Protein AF-A7KTC8-F1 (afdb_monomer)

Nearest PDB structures (foldseek):
  8bpb-assembly1_A  TM=6.699E-01  e=1.370E-20  Homo sapiens
  8hpo-assembly1_A  TM=6.483E-01  e=4.609E-14  Saccharomyces cerevisiae S288C
  8jho-assembly1_K  TM=6.640E-01  e=2.263E-13  Saccharomyces cerevisiae
  8hpo-assembly1_B  TM=6.583E-01  e=5.478E-13  Saccharomyces cerevisiae S288C
  8tof-assembly1_A  TM=6.823E-01  e=2.690E-12  Saccharomyces cerevisiae

Solvent-accessible surface area (backbone atoms only — not comparable to full-atom values): 9560 Å² total; per-residue (Å²): 137,70,86,87,37,58,68,54,77,83,38,31,30,35,59,57,91,84,61,80,76,81,90,65,91,86,64,51,76,66,50,71,74,72,56,81,88,47,63,43,81,44,79,82,63,88,78,91,60,99,78,68,98,64,91,72,53,74,67,55,55,51,52,53,51,53,50,53,54,48,51,56,48,52,54,51,51,52,32,39,53,56,37,46,55,36,45,51,54,49,50,60,51,48,74,73,45,53,74,70,52,37,69,68,40,66,43,60,77,34,62,75,56,93,44,58,55,52,48,50,52,38,41,34,72,75,43,50,88,52,22,64,60,53,53,50,37,36,23,62,41,31,77,67,34,41,65,58,52,44,53,50,51,52,58,47,62,76,71,107

Sequence (160 aa):
DYASCKRLGSSYRALPKSFQQPKCTGRTPLCKEVLNDTWVSLPSWSEDSTFVSSKKTQYEEHIYRCEDERFELDVVLETNLATIRVLEAIQKKLSRLSAEDQAKFRLDNTLGGTSEVIHRKALQRIYADKAADIIDGLKKNPAVAVPIVLKRLKMKEEEW

Secondary structure (DSSP, 8-state):
--TTS-EETTTEEEPPTTPPPPP-TT--HHHHHHS-SSEEE--SS----S--SS---HHHHHHHHHHHHHHHHHHHHHHHHHHHHHHHHHHHHHTTS-HHHHHH----TTTTSS-TTHHHHHHHHHHGGGHHHHHHHHHH-HHHHHHHHHHHHHHHHHH-

Organism: NCBI:txid336083

Structure (mmCIF, N/CA/C/O backbone):
data_AF-A7KTC8-F1
#
_entry.id   AF-A7KTC8-F1
#
loop_
_atom_site.group_PDB
_atom_site.id
_atom_site.type_symbol
_atom_site.label_atom_id
_atom_site.label_alt_id
_atom_site.label_comp_id
_atom_site.label_asym_id
_atom_site.label_entity_id
_atom_site.label_seq_id
_atom_site.pdbx_PDB_ins_code
_atom_site.Cartn_x
_atom_site.Cartn_y
_atom_site.Cartn_z
_atom_site.occupancy
_atom_site.B_iso_or_equiv
_atom_site.auth_seq_id
_atom_site.auth_comp_id
_atom_site.auth_asym_id
_atom_site.auth_atom_id
_atom_site.pdbx_PDB_model_num
ATOM 1 N N . ASP A 1 1 ? 15.337 -17.879 -43.115 1.00 64.88 1 ASP A N 1
ATOM 2 C CA . ASP A 1 1 ? 15.662 -18.131 -41.702 1.00 64.88 1 ASP A CA 1
ATOM 3 C C . ASP A 1 1 ? 17.182 -18.093 -41.527 1.00 64.88 1 ASP A C 1
ATOM 5 O O . ASP A 1 1 ? 17.880 -18.777 -42.267 1.00 64.88 1 ASP A O 1
ATOM 9 N N . TYR A 1 2 ? 17.690 -17.244 -40.627 1.00 73.25 2 TYR A N 1
ATOM 10 C CA . TYR A 1 2 ? 19.125 -17.068 -40.343 1.00 73.25 2 TYR A CA 1
ATOM 11 C C . TYR A 1 2 ? 19.575 -17.816 -39.073 1.00 73.25 2 TYR A C 1
ATOM 13 O O . TYR A 1 2 ? 20.722 -17.672 -38.642 1.00 73.25 2 TYR A O 1
ATOM 21 N N . ALA A 1 3 ? 18.695 -18.613 -38.455 1.00 72.25 3 ALA A N 1
ATOM 22 C CA . ALA A 1 3 ? 18.972 -19.312 -37.201 1.00 72.25 3 ALA A CA 1
ATOM 23 C C . ALA A 1 3 ? 20.173 -20.274 -37.290 1.00 72.25 3 ALA A C 1
ATOM 25 O O . ALA A 1 3 ? 20.942 -20.370 -36.326 1.00 72.25 3 ALA A O 1
ATOM 26 N N . SER A 1 4 ? 20.367 -20.917 -38.448 1.00 78.75 4 SER A N 1
ATOM 27 C CA . SER A 1 4 ? 21.446 -21.876 -38.747 1.00 78.75 4 SER A CA 1
ATOM 28 C C . SER A 1 4 ? 22.737 -21.241 -39.286 1.00 78.75 4 SER A C 1
ATOM 30 O O . SER A 1 4 ? 23.709 -21.942 -39.566 1.00 78.75 4 SER A O 1
ATOM 32 N N . CYS A 1 5 ? 22.774 -19.916 -39.443 1.00 84.62 5 CYS A N 1
ATOM 33 C CA . CYS A 1 5 ? 23.925 -19.206 -39.995 1.00 84.62 5 CYS A CA 1
ATOM 34 C C . CYS A 1 5 ? 25.066 -19.053 -38.979 1.00 84.62 5 CYS A C 1
ATOM 36 O O . CYS A 1 5 ? 24.835 -18.954 -37.769 1.00 84.62 5 CYS A O 1
ATOM 38 N N . LYS A 1 6 ? 26.310 -18.951 -39.476 1.00 88.75 6 LYS A N 1
ATOM 39 C CA . LYS A 1 6 ? 27.488 -18.668 -38.637 1.00 88.75 6 LYS A CA 1
ATOM 40 C C . LYS A 1 6 ? 27.270 -17.357 -37.879 1.00 88.75 6 LYS A C 1
ATOM 42 O O . LYS A 1 6 ? 26.851 -16.366 -38.472 1.00 88.75 6 LYS A O 1
ATOM 47 N N . ARG A 1 7 ? 27.552 -17.352 -36.576 1.00 88.75 7 ARG A N 1
ATOM 48 C CA . ARG A 1 7 ? 27.313 -16.205 -35.689 1.00 88.75 7 ARG A CA 1
ATOM 49 C C . ARG A 1 7 ? 28.621 -15.497 -35.351 1.00 88.75 7 ARG A C 1
ATOM 51 O O . ARG A 1 7 ? 29.639 -16.158 -35.158 1.00 88.75 7 ARG A O 1
ATOM 58 N N . LEU A 1 8 ? 28.568 -14.172 -35.258 1.00 85.69 8 LEU A N 1
ATOM 59 C CA . LEU A 1 8 ? 29.623 -13.344 -34.681 1.00 85.69 8 LEU A CA 1
ATOM 60 C C . LEU A 1 8 ? 28.975 -12.456 -33.615 1.00 85.69 8 LEU A C 1
ATOM 62 O O . LEU A 1 8 ? 28.222 -11.534 -33.926 1.00 85.69 8 LEU A O 1
ATOM 66 N N . GLY A 1 9 ? 29.201 -12.796 -32.348 1.00 83.50 9 GLY A N 1
ATOM 67 C CA . GLY A 1 9 ? 28.473 -12.189 -31.234 1.00 83.50 9 GLY A CA 1
ATOM 68 C C . GLY A 1 9 ? 26.958 -12.437 -31.289 1.00 83.50 9 GLY A C 1
ATOM 69 O O . GLY A 1 9 ? 26.463 -13.321 -31.996 1.00 83.50 9 GLY A O 1
ATOM 70 N N . SER A 1 10 ? 26.207 -11.647 -30.523 1.00 79.75 10 SER A N 1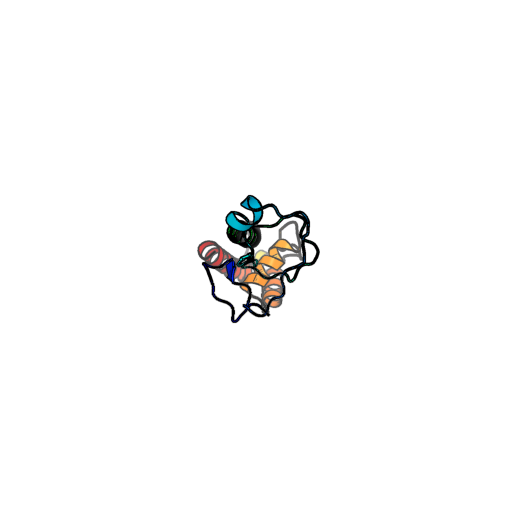
ATOM 71 C CA . SER A 1 10 ? 24.744 -11.731 -30.447 1.00 79.75 10 SER A CA 1
ATOM 72 C C . SER A 1 10 ? 24.069 -11.231 -31.725 1.00 79.75 10 SER A C 1
ATOM 74 O O . SER A 1 10 ? 23.140 -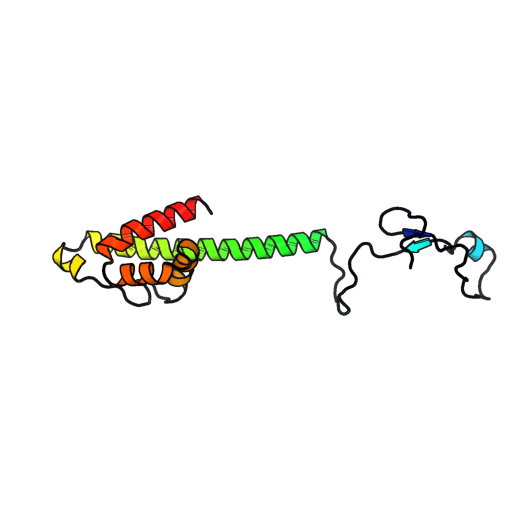11.881 -32.213 1.00 79.75 10 SER A O 1
ATOM 76 N N . SER A 1 11 ? 24.584 -10.146 -32.309 1.00 83.06 11 SER A N 1
ATOM 77 C CA . SER A 1 11 ? 23.883 -9.360 -33.330 1.00 83.06 11 SER A CA 1
ATOM 78 C C . SER A 1 11 ? 24.258 -9.659 -34.780 1.00 83.06 11 SER A C 1
ATOM 80 O O . SER A 1 11 ? 23.551 -9.200 -35.663 1.00 83.06 11 SER A O 1
ATOM 82 N N . TYR A 1 12 ? 25.322 -10.411 -35.084 1.00 89.19 12 TYR A N 1
ATOM 83 C CA . TYR A 1 12 ? 25.710 -10.653 -36.483 1.00 89.19 12 TYR A CA 1
ATOM 84 C C . TYR A 1 12 ? 25.542 -12.111 -36.903 1.00 89.19 12 TYR A C 1
ATOM 86 O O . TYR A 1 12 ? 25.871 -13.045 -36.158 1.00 89.19 12 TYR A O 1
ATOM 94 N N . ARG A 1 13 ? 25.039 -12.314 -38.124 1.00 90.81 13 ARG A N 1
ATOM 95 C CA . ARG A 1 13 ? 24.972 -13.620 -38.795 1.00 90.81 13 ARG A CA 1
ATOM 96 C C . ARG A 1 13 ? 25.575 -13.530 -40.189 1.00 90.81 13 ARG A C 1
ATOM 98 O O . ARG A 1 13 ? 25.367 -12.539 -40.882 1.00 90.81 13 ARG A O 1
ATOM 105 N N . ALA A 1 14 ? 26.305 -14.562 -40.595 1.00 92.31 14 ALA A N 1
ATOM 106 C CA . ALA A 1 14 ? 26.837 -14.657 -41.944 1.00 92.31 14 ALA A CA 1
ATOM 107 C C . ALA A 1 14 ? 25.739 -15.127 -42.902 1.00 92.31 14 ALA A C 1
ATOM 109 O O . ALA A 1 14 ? 25.075 -16.126 -42.631 1.00 92.31 14 ALA A O 1
ATOM 110 N N . LEU A 1 15 ? 25.565 -14.443 -44.026 1.00 88.94 15 LEU A N 1
ATOM 111 C CA . LEU A 1 15 ? 24.662 -14.860 -45.086 1.00 88.94 15 LEU A CA 1
ATOM 112 C C . LEU A 1 15 ? 25.051 -16.263 -45.591 1.00 88.94 15 LEU A C 1
ATOM 114 O O . LEU A 1 15 ? 26.241 -16.553 -45.763 1.00 88.94 15 LEU A O 1
ATOM 118 N N . PRO A 1 16 ? 24.073 -17.150 -45.847 1.00 88.00 16 PRO A N 1
ATOM 119 C CA . PRO A 1 16 ? 24.341 -18.429 -46.490 1.00 88.00 16 PRO A CA 1
ATOM 120 C C . PRO A 1 16 ? 25.020 -18.237 -47.848 1.00 88.00 16 PRO A C 1
ATOM 122 O O . PRO A 1 16 ? 24.705 -17.301 -48.576 1.00 88.00 16 PRO A O 1
ATOM 125 N N . LYS A 1 17 ? 25.874 -19.182 -48.259 1.00 83.12 17 LYS A N 1
ATOM 126 C CA . LYS A 1 17 ? 26.485 -19.161 -49.605 1.00 83.12 17 LYS A CA 1
ATOM 127 C C . LYS A 1 17 ? 25.454 -19.225 -50.742 1.00 83.12 17 LYS A C 1
ATOM 129 O O . LYS A 1 17 ? 25.760 -18.831 -51.859 1.00 83.12 17 LYS A O 1
ATOM 134 N N . SER A 1 18 ? 24.255 -19.737 -50.461 1.00 86.06 18 SER A N 1
ATOM 135 C CA . SER A 1 18 ? 23.123 -19.781 -51.392 1.00 86.06 18 SER A CA 1
ATOM 136 C C . SER A 1 18 ? 22.381 -18.447 -51.523 1.00 86.06 18 SER A C 1
ATOM 138 O O . SER A 1 18 ? 21.527 -18.317 -52.398 1.00 86.06 18 SER A O 1
ATOM 140 N N . PHE A 1 19 ? 22.675 -17.460 -50.671 1.00 85.06 19 PHE A N 1
ATOM 141 C CA . PHE A 1 19 ? 22.048 -16.149 -50.741 1.00 85.06 19 PHE A CA 1
ATOM 142 C C . PHE A 1 19 ? 22.533 -15.403 -51.987 1.00 85.06 19 PHE A C 1
ATOM 144 O O . PHE A 1 19 ? 23.717 -15.097 -52.131 1.00 85.06 19 PHE A O 1
ATOM 151 N N . GLN A 1 20 ? 21.608 -15.109 -52.898 1.00 87.44 20 GLN A N 1
ATOM 152 C CA . GLN A 1 20 ? 21.918 -14.364 -54.111 1.00 87.44 20 GLN A CA 1
ATOM 153 C C . GLN A 1 20 ? 22.052 -12.878 -53.790 1.00 87.44 20 GLN A C 1
ATOM 155 O O . GLN A 1 20 ? 21.098 -12.233 -53.356 1.00 87.44 20 GLN A O 1
ATOM 160 N N . GLN A 1 21 ? 23.242 -12.326 -54.025 1.00 84.31 21 GLN A N 1
ATOM 161 C CA . GLN A 1 21 ? 23.468 -10.898 -53.846 1.00 84.31 21 GLN A CA 1
ATOM 162 C C . GLN A 1 21 ? 22.747 -10.090 -54.936 1.00 84.31 21 GLN A C 1
ATOM 164 O O . GLN A 1 21 ? 22.776 -10.479 -56.110 1.00 84.31 21 GLN A O 1
ATOM 169 N N . PRO A 1 22 ? 22.137 -8.945 -54.586 1.00 85.12 22 PRO A N 1
ATOM 170 C CA . PRO A 1 22 ? 21.560 -8.039 -55.569 1.00 85.12 22 PRO A CA 1
ATOM 171 C C . PRO A 1 22 ? 22.606 -7.584 -56.592 1.00 85.12 22 PRO A C 1
ATOM 173 O O . PRO A 1 22 ? 23.733 -7.227 -56.240 1.00 85.12 22 PRO A O 1
ATOM 176 N N . LYS A 1 23 ? 22.230 -7.552 -57.874 1.00 83.88 23 LYS A N 1
ATOM 177 C CA . LYS A 1 23 ? 23.103 -7.013 -58.924 1.00 83.88 23 LYS A CA 1
ATOM 178 C C . LYS A 1 23 ? 23.214 -5.497 -58.756 1.00 83.88 23 LYS A C 1
ATOM 180 O O . LYS A 1 23 ? 22.210 -4.797 -58.819 1.00 83.88 23 LYS A O 1
ATOM 185 N N . CYS A 1 24 ? 24.436 -4.994 -58.588 1.00 83.88 24 CYS A N 1
ATOM 186 C CA . CYS A 1 24 ? 24.725 -3.563 -58.527 1.00 83.88 24 CYS A CA 1
ATOM 187 C C . CYS A 1 24 ? 25.806 -3.211 -59.554 1.00 83.88 24 CYS A C 1
ATOM 189 O O . CYS A 1 24 ? 26.969 -3.585 -59.399 1.00 83.88 24 CYS A O 1
ATOM 191 N N . THR A 1 25 ? 25.419 -2.499 -60.612 1.00 87.88 25 THR A N 1
ATOM 192 C CA . THR A 1 25 ? 26.318 -2.087 -61.704 1.00 87.88 25 THR A CA 1
ATOM 193 C C . THR A 1 25 ? 27.226 -0.914 -61.327 1.00 87.88 25 THR A C 1
ATOM 195 O O . THR A 1 25 ? 28.224 -0.690 -62.001 1.00 87.88 25 THR A O 1
ATOM 198 N N . GLY A 1 26 ? 26.933 -0.198 -60.237 1.00 91.25 26 GLY A N 1
ATOM 199 C CA . GLY A 1 26 ? 27.718 0.950 -59.768 1.00 91.25 26 GLY A CA 1
ATOM 200 C C . GLY A 1 26 ? 28.927 0.608 -58.889 1.00 91.25 26 GLY A C 1
ATOM 201 O O . GLY A 1 26 ? 29.578 1.517 -58.381 1.00 91.25 26 GLY A O 1
ATOM 202 N N . ARG A 1 27 ? 29.231 -0.677 -58.652 1.00 89.75 27 ARG A N 1
ATOM 203 C CA . ARG A 1 27 ? 30.349 -1.061 -57.775 1.00 89.75 27 ARG A CA 1
ATOM 204 C C . ARG A 1 27 ? 31.700 -0.913 -58.470 1.00 89.75 27 ARG A C 1
ATOM 206 O O . ARG A 1 27 ? 31.980 -1.594 -59.455 1.00 89.75 27 ARG A O 1
ATOM 213 N N . THR A 1 28 ? 32.564 -0.091 -57.884 1.00 93.75 28 THR A N 1
ATOM 214 C CA . THR A 1 28 ? 33.975 0.046 -58.271 1.00 93.75 28 THR A CA 1
ATOM 215 C C . THR A 1 28 ? 34.827 -1.090 -57.675 1.00 93.75 28 THR A C 1
ATOM 217 O O . THR A 1 28 ? 34.340 -1.819 -56.803 1.00 93.75 28 THR A O 1
ATOM 220 N N . PRO A 1 29 ? 36.096 -1.271 -58.105 1.00 92.50 29 PRO A N 1
ATOM 221 C CA . PRO A 1 29 ? 37.018 -2.218 -57.469 1.00 92.50 29 PRO A CA 1
ATOM 222 C C . PRO A 1 29 ? 37.138 -2.004 -55.956 1.00 92.50 29 PRO A C 1
ATOM 224 O O . PRO A 1 29 ? 36.960 -2.952 -55.199 1.00 92.50 29 PRO A O 1
ATOM 227 N N . LEU A 1 30 ? 37.278 -0.748 -55.515 1.00 92.56 30 LEU A N 1
ATOM 228 C CA . LEU A 1 30 ? 37.337 -0.400 -54.094 1.00 92.56 30 LEU A CA 1
ATOM 229 C C . LEU A 1 30 ? 36.083 -0.858 -53.336 1.00 92.56 30 LEU A C 1
ATOM 231 O O . LEU A 1 30 ? 36.190 -1.438 -52.261 1.00 92.56 30 LEU A O 1
ATOM 235 N N . CYS A 1 31 ? 34.887 -0.664 -53.905 1.00 91.12 31 CYS A N 1
ATOM 236 C CA . CYS A 1 31 ? 33.643 -1.119 -53.279 1.00 91.12 31 CYS A CA 1
ATOM 237 C C . CYS A 1 31 ? 33.620 -2.634 -53.034 1.00 91.12 31 CYS A C 1
ATOM 239 O O . CYS A 1 31 ? 33.009 -3.071 -52.065 1.00 91.12 31 CYS A O 1
ATOM 241 N N . LYS A 1 32 ? 34.261 -3.436 -53.893 1.00 87.12 32 LYS A N 1
ATOM 242 C CA . LYS A 1 32 ? 34.336 -4.897 -53.721 1.00 87.12 32 LYS A CA 1
ATOM 243 C C . LYS A 1 32 ? 35.301 -5.313 -52.612 1.00 87.12 32 LYS A C 1
ATOM 245 O O . LYS A 1 32 ? 35.161 -6.408 -52.084 1.00 87.12 32 LYS A O 1
ATOM 250 N N . GLU A 1 33 ? 36.266 -4.462 -52.281 1.00 88.62 33 GLU A N 1
ATOM 251 C CA . GLU A 1 33 ? 37.256 -4.730 -51.237 1.00 88.62 33 GLU A CA 1
ATOM 252 C C . GLU A 1 33 ? 36.748 -4.342 -49.846 1.00 88.62 33 GLU A C 1
ATOM 254 O O . GLU A 1 33 ? 37.060 -5.020 -48.870 1.00 88.62 33 GLU A O 1
ATOM 259 N N . VAL A 1 34 ? 35.956 -3.266 -49.745 1.00 92.94 34 VAL A N 1
ATOM 260 C CA . VAL A 1 34 ? 35.609 -2.662 -48.444 1.00 92.94 34 VAL A CA 1
ATOM 261 C C . VAL A 1 34 ? 34.173 -2.906 -47.985 1.00 92.94 34 VAL A C 1
ATOM 263 O O . VAL A 1 34 ? 33.896 -2.803 -46.790 1.00 92.94 34 VAL A O 1
ATOM 266 N N . LEU A 1 35 ? 33.234 -3.186 -48.896 1.00 89.81 35 LEU A N 1
ATOM 267 C CA . LEU A 1 35 ? 31.829 -3.347 -48.519 1.00 89.81 35 LEU A CA 1
ATOM 268 C C . LEU A 1 35 ? 31.546 -4.752 -47.986 1.00 89.81 35 LEU A C 1
ATOM 270 O O . LEU A 1 35 ? 32.040 -5.759 -48.487 1.00 89.81 35 LEU A O 1
ATOM 274 N N . ASN A 1 36 ? 30.698 -4.813 -46.962 1.00 89.25 36 ASN A N 1
ATOM 275 C CA . ASN A 1 36 ? 30.263 -6.069 -46.378 1.00 89.25 36 ASN A CA 1
ATOM 276 C C . ASN A 1 36 ? 29.145 -6.703 -47.214 1.00 89.25 36 ASN A C 1
ATOM 278 O O . ASN A 1 36 ? 28.024 -6.201 -47.253 1.00 89.25 36 ASN A O 1
ATOM 282 N N . ASP A 1 37 ? 29.452 -7.856 -47.796 1.00 87.81 37 ASP A N 1
ATOM 283 C CA . ASP A 1 37 ? 28.503 -8.673 -48.554 1.00 87.81 37 ASP A CA 1
ATOM 284 C C . ASP A 1 37 ? 28.167 -10.008 -47.877 1.00 87.81 37 ASP A C 1
ATOM 286 O O . ASP A 1 37 ? 27.467 -10.850 -48.442 1.00 87.81 37 ASP A O 1
ATOM 290 N N . THR A 1 38 ? 28.726 -10.246 -46.690 1.00 89.38 38 THR A N 1
ATOM 291 C CA . THR A 1 38 ? 28.738 -11.574 -46.066 1.00 89.38 38 THR A CA 1
ATOM 292 C C . THR A 1 38 ? 28.067 -11.612 -44.710 1.00 89.38 38 THR A C 1
ATOM 294 O O . THR A 1 38 ? 27.643 -12.687 -44.309 1.00 89.38 38 THR A O 1
ATOM 297 N N . TRP A 1 39 ? 27.922 -10.489 -44.012 1.00 90.88 39 TRP A N 1
ATOM 298 C CA . TRP A 1 39 ? 27.306 -10.432 -42.689 1.00 90.88 39 TRP A CA 1
ATOM 299 C C . TRP A 1 39 ? 26.090 -9.520 -42.684 1.00 90.88 39 TRP A C 1
ATOM 301 O O . TRP A 1 39 ? 26.096 -8.451 -43.283 1.00 90.88 39 TRP A O 1
ATOM 311 N N . VAL A 1 40 ? 25.059 -9.913 -41.951 1.00 88.62 40 VAL A N 1
ATOM 312 C CA . VAL A 1 40 ? 23.898 -9.072 -41.663 1.00 88.62 40 VAL A CA 1
ATOM 313 C C . VAL A 1 40 ? 23.760 -8.883 -40.164 1.00 88.62 40 VAL A C 1
ATOM 315 O O . VAL A 1 40 ? 24.054 -9.791 -39.378 1.00 88.62 40 VAL A O 1
ATOM 318 N N . SER A 1 41 ? 23.320 -7.691 -39.770 1.00 86.00 41 SER A N 1
ATOM 319 C CA . SER A 1 41 ? 22.922 -7.413 -38.397 1.00 86.00 41 SER A CA 1
ATOM 320 C C . SER A 1 41 ? 21.496 -7.906 -38.181 1.00 86.00 41 SER A C 1
ATOM 322 O O . SER A 1 41 ? 20.579 -7.473 -38.879 1.00 86.00 41 SER A O 1
ATOM 324 N N . LEU A 1 42 ? 21.307 -8.777 -37.202 1.00 78.00 42 LEU A N 1
ATOM 325 C CA . LEU A 1 42 ? 20.006 -9.157 -36.679 1.00 78.00 42 LEU A CA 1
ATOM 326 C C . LEU A 1 42 ? 19.842 -8.536 -35.290 1.00 78.00 42 LEU A C 1
ATOM 328 O O . LEU A 1 42 ? 20.763 -8.638 -34.469 1.00 78.00 42 LEU A O 1
ATOM 332 N N . PRO A 1 43 ? 18.698 -7.893 -35.011 1.00 67.81 43 PRO A N 1
ATOM 333 C CA . PRO A 1 43 ? 18.408 -7.431 -33.666 1.00 67.81 43 PRO A CA 1
ATOM 334 C C . PRO A 1 43 ? 18.406 -8.635 -32.718 1.00 67.81 43 PRO A C 1
ATOM 336 O O . PRO A 1 43 ? 17.903 -9.708 -33.043 1.00 67.81 43 PRO A O 1
ATOM 339 N N . SER A 1 44 ? 19.006 -8.474 -31.542 1.00 60.09 44 SER A N 1
ATOM 340 C CA . SER A 1 44 ? 19.027 -9.510 -30.503 1.00 60.09 44 SER A CA 1
ATOM 341 C C . SER A 1 44 ? 17.781 -9.487 -29.608 1.00 60.09 44 SER A C 1
ATOM 343 O O . SER A 1 44 ? 17.788 -10.113 -28.553 1.00 60.09 44 SER A O 1
ATOM 345 N N . TRP A 1 45 ? 16.730 -8.765 -30.003 1.00 58.94 45 TRP A N 1
ATOM 346 C CA . TRP A 1 45 ? 15.517 -8.529 -29.216 1.00 58.94 45 TRP A CA 1
ATOM 347 C C . TRP A 1 45 ? 14.253 -8.785 -30.043 1.00 58.94 45 TRP A C 1
ATOM 349 O O . TRP A 1 45 ? 14.271 -8.652 -31.266 1.00 58.94 45 TRP A O 1
ATOM 359 N N . SER A 1 46 ? 13.178 -9.177 -29.353 1.00 48.72 46 SER A N 1
ATOM 360 C CA . SER A 1 46 ? 11.867 -9.498 -29.922 1.00 48.72 46 SER A CA 1
ATOM 361 C C . SER A 1 46 ? 11.272 -8.300 -30.661 1.00 48.72 46 SER A C 1
ATOM 363 O O . SER A 1 46 ? 11.094 -7.227 -30.087 1.00 48.72 46 SER A O 1
ATOM 365 N N . GLU A 1 47 ? 10.953 -8.507 -31.934 1.00 49.09 47 GLU A N 1
ATOM 366 C CA . GLU A 1 47 ? 10.406 -7.515 -32.864 1.00 49.09 47 GLU A CA 1
ATOM 367 C C . GLU A 1 47 ? 8.863 -7.489 -32.859 1.00 49.09 47 GLU A C 1
ATOM 369 O O . GLU A 1 47 ? 8.247 -7.035 -33.816 1.00 49.09 47 GLU A O 1
ATOM 374 N N . ASP A 1 48 ? 8.210 -7.957 -31.789 1.00 50.12 48 ASP A N 1
ATOM 375 C CA . ASP A 1 48 ? 6.743 -8.114 -31.744 1.00 50.12 48 ASP A CA 1
ATOM 376 C C . ASP A 1 48 ? 5.965 -6.792 -31.572 1.00 50.12 48 ASP A C 1
ATOM 378 O O . ASP A 1 48 ? 4.779 -6.802 -31.248 1.00 50.12 48 ASP A O 1
ATOM 382 N N . SER A 1 49 ? 6.589 -5.631 -31.797 1.00 50.34 49 SER A N 1
ATOM 383 C CA . SER A 1 49 ? 5.901 -4.338 -31.727 1.00 50.34 49 SER A CA 1
ATOM 384 C C . SER A 1 49 ? 6.169 -3.492 -32.967 1.00 50.34 49 SER A C 1
ATOM 386 O O . SER A 1 49 ? 7.252 -2.943 -33.165 1.00 50.34 49 SER A O 1
ATOM 388 N N . THR A 1 50 ? 5.148 -3.370 -33.815 1.00 51.19 50 THR A N 1
ATOM 389 C CA . THR A 1 50 ? 5.167 -2.630 -35.087 1.00 51.19 50 THR A CA 1
ATOM 390 C C . THR A 1 50 ? 5.088 -1.106 -34.925 1.00 51.19 50 THR A C 1
ATOM 392 O O . THR A 1 50 ? 5.104 -0.388 -35.923 1.00 51.19 50 THR A O 1
ATOM 395 N N . PHE A 1 51 ? 5.034 -0.588 -33.693 1.00 52.00 51 PHE A N 1
ATOM 396 C CA . PHE A 1 51 ? 5.038 0.846 -33.386 1.00 52.00 51 PHE A CA 1
ATOM 397 C C . PHE A 1 51 ? 5.920 1.132 -32.165 1.00 52.00 51 PHE A C 1
ATOM 399 O O . PHE A 1 51 ? 5.450 1.161 -31.031 1.00 52.00 51 PHE A O 1
ATOM 406 N N . VAL A 1 52 ? 7.212 1.381 -32.387 1.00 56.25 52 VAL A N 1
ATOM 407 C CA . VAL A 1 52 ? 8.132 1.786 -31.314 1.00 56.25 52 VAL A CA 1
ATOM 408 C C . VAL A 1 52 ? 8.774 3.125 -31.672 1.00 56.25 52 VAL A C 1
ATOM 410 O O . VAL A 1 52 ? 9.722 3.191 -32.450 1.00 56.25 52 VAL A O 1
ATOM 413 N N . SER A 1 53 ? 8.259 4.209 -31.078 1.00 55.84 53 SER A N 1
ATOM 414 C CA . SER A 1 53 ? 8.789 5.578 -31.222 1.00 55.84 53 SER A CA 1
ATOM 415 C C . SER A 1 53 ? 10.171 5.769 -30.575 1.00 55.84 53 SER A C 1
ATOM 417 O O . SER A 1 53 ? 10.796 6.814 -30.756 1.00 55.84 53 SER A O 1
ATOM 419 N N . SER A 1 54 ? 10.677 4.803 -29.803 1.00 55.44 54 SER A N 1
ATOM 420 C CA . SER A 1 54 ? 12.009 4.875 -2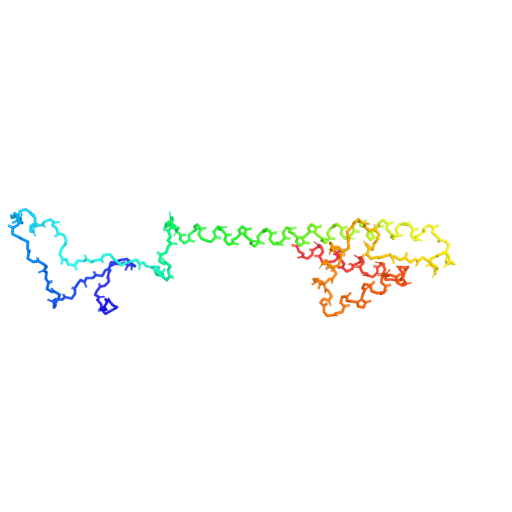9.191 1.00 55.44 54 SER A CA 1
ATOM 421 C C . SER A 1 54 ? 12.546 3.475 -28.921 1.00 55.44 54 SER A C 1
ATOM 423 O O . SER A 1 54 ? 11.995 2.743 -28.102 1.00 55.44 54 SER A O 1
ATOM 425 N N . LYS A 1 55 ? 13.618 3.091 -29.620 1.00 56.91 55 LYS A N 1
ATOM 426 C CA . LYS A 1 55 ? 14.363 1.858 -29.342 1.00 56.91 55 LYS A CA 1
ATOM 427 C C . LYS A 1 55 ? 14.973 1.984 -27.941 1.00 56.91 55 LYS A C 1
ATOM 429 O O . LYS A 1 55 ? 15.935 2.727 -27.787 1.00 56.91 55 LYS A O 1
ATOM 434 N N . LYS A 1 56 ? 14.399 1.307 -26.944 1.00 66.00 56 LYS A N 1
ATOM 435 C CA . LYS A 1 56 ? 14.942 1.253 -25.580 1.00 66.00 56 LYS A CA 1
ATOM 436 C C . LYS A 1 56 ? 15.906 0.082 -25.456 1.00 66.00 56 LYS A C 1
ATOM 438 O O . LYS A 1 56 ? 15.673 -0.993 -26.005 1.00 66.00 56 LYS A O 1
ATOM 443 N N . THR A 1 57 ? 17.002 0.297 -24.751 1.00 79.31 57 THR A N 1
ATOM 444 C CA . THR A 1 57 ? 17.927 -0.759 -24.348 1.00 79.31 57 THR A CA 1
ATOM 445 C C . THR A 1 57 ? 17.291 -1.636 -23.266 1.00 79.31 57 THR A C 1
ATOM 447 O O . THR A 1 57 ? 16.391 -1.205 -22.547 1.00 79.31 57 THR A O 1
ATOM 450 N N . GLN A 1 58 ? 17.798 -2.861 -23.098 1.00 76.94 58 GLN A N 1
ATOM 451 C CA . GLN A 1 58 ? 17.357 -3.753 -22.018 1.00 76.94 58 GLN A CA 1
ATOM 452 C C . GLN A 1 58 ? 17.517 -3.101 -20.631 1.00 76.94 58 GLN A C 1
ATOM 454 O O . GLN A 1 58 ? 16.705 -3.324 -19.740 1.00 76.94 58 GLN A O 1
ATOM 459 N N . TYR A 1 59 ? 18.552 -2.278 -20.448 1.00 83.75 59 TYR A N 1
ATOM 460 C CA . TYR A 1 59 ? 18.791 -1.561 -19.196 1.00 83.75 59 TYR A CA 1
ATOM 461 C C . TYR A 1 59 ? 17.723 -0.502 -18.925 1.00 83.75 59 TYR A C 1
ATOM 463 O O . TYR A 1 59 ? 17.240 -0.408 -17.803 1.00 83.75 59 TYR A O 1
ATOM 471 N N . GLU A 1 60 ? 17.316 0.256 -19.944 1.00 84.50 60 GLU A N 1
ATOM 472 C CA . GLU A 1 60 ? 16.221 1.221 -19.809 1.00 84.50 60 GLU A CA 1
ATOM 473 C C . GLU A 1 60 ? 14.906 0.518 -19.477 1.00 84.50 60 GLU A C 1
ATOM 475 O O . GLU A 1 60 ? 14.174 0.976 -18.608 1.00 84.50 60 GLU A O 1
ATOM 480 N N . GLU A 1 61 ? 14.619 -0.620 -20.114 1.00 84.75 61 GLU A N 1
ATOM 481 C CA . GLU A 1 61 ? 13.427 -1.411 -19.801 1.00 84.75 61 GLU A CA 1
ATOM 482 C C . GLU A 1 61 ? 13.419 -1.897 -18.344 1.00 84.75 61 GLU A C 1
ATOM 484 O O . GLU A 1 61 ? 12.399 -1.776 -17.669 1.00 84.75 61 GLU A O 1
ATOM 489 N N . HIS A 1 62 ? 14.555 -2.381 -17.832 1.00 88.38 62 HIS A N 1
ATOM 490 C CA . HIS A 1 62 ? 14.679 -2.769 -16.423 1.00 88.38 62 HIS A CA 1
ATOM 491 C C . HIS A 1 62 ? 14.491 -1.589 -15.473 1.00 88.38 62 HIS A C 1
ATOM 493 O O . HIS A 1 62 ? 13.810 -1.742 -14.467 1.00 88.38 62 HIS A O 1
ATOM 499 N N . ILE A 1 63 ? 15.028 -0.409 -15.800 1.00 93.38 63 ILE A N 1
ATOM 500 C CA . ILE A 1 63 ? 14.829 0.800 -14.987 1.00 93.38 63 ILE A CA 1
ATOM 501 C C . ILE A 1 63 ? 13.341 1.153 -14.896 1.00 93.38 63 ILE A C 1
ATOM 503 O O . ILE A 1 63 ? 12.859 1.425 -13.801 1.00 93.38 63 I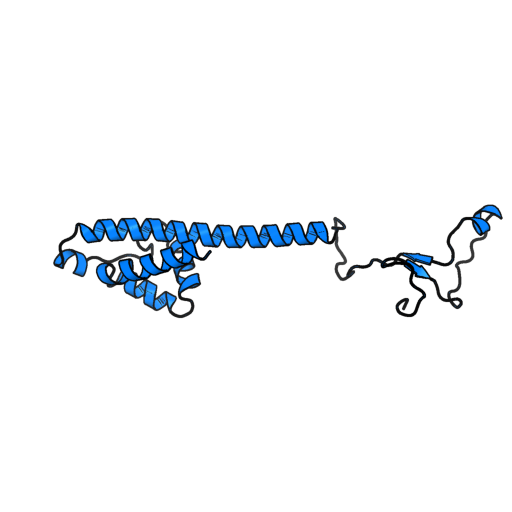LE A O 1
ATOM 507 N N . TYR A 1 64 ? 12.604 1.108 -16.010 1.00 89.00 64 TYR A N 1
ATOM 508 C CA . TYR A 1 64 ? 11.162 1.376 -15.991 1.00 89.00 64 TYR A CA 1
ATOM 509 C C . TYR A 1 64 ? 10.396 0.360 -15.144 1.00 89.00 64 TYR A C 1
ATOM 511 O O . TYR A 1 64 ? 9.545 0.753 -14.355 1.00 89.00 64 TYR A O 1
ATOM 519 N N . ARG A 1 65 ? 10.728 -0.931 -15.254 1.00 92.88 65 ARG A N 1
ATOM 520 C CA . ARG A 1 65 ? 10.090 -1.966 -14.427 1.00 92.88 65 ARG A CA 1
ATOM 521 C C . ARG A 1 65 ? 10.366 -1.757 -12.939 1.00 92.88 65 ARG A C 1
ATOM 523 O O . ARG A 1 65 ? 9.438 -1.829 -12.146 1.00 92.88 65 ARG A O 1
ATOM 530 N N . CYS A 1 66 ? 11.611 -1.454 -12.568 1.00 96.50 66 CYS A N 1
ATOM 531 C CA . CYS A 1 66 ? 11.951 -1.148 -11.180 1.00 96.50 66 CYS A CA 1
ATOM 532 C C . CYS A 1 66 ? 11.223 0.103 -10.671 1.00 96.50 66 CYS A C 1
ATOM 534 O O . CYS A 1 66 ? 10.848 0.151 -9.504 1.00 96.50 66 CYS A O 1
ATOM 536 N N . GLU A 1 67 ? 11.018 1.110 -11.522 1.00 97.06 67 GLU A N 1
ATOM 537 C CA . GLU A 1 67 ? 10.262 2.306 -11.150 1.00 97.06 67 GLU A CA 1
ATOM 538 C C . GLU A 1 67 ? 8.778 1.999 -10.913 1.00 97.06 67 GLU A C 1
ATOM 540 O O . GLU A 1 67 ? 8.226 2.460 -9.916 1.00 97.06 67 GLU A O 1
ATOM 545 N N . ASP A 1 68 ? 8.154 1.181 -11.764 1.00 96.69 68 ASP A N 1
ATOM 546 C CA . ASP A 1 68 ? 6.765 0.744 -11.579 1.00 96.69 68 ASP A CA 1
ATOM 547 C C . ASP A 1 68 ? 6.607 -0.095 -10.297 1.00 96.69 68 ASP A C 1
ATOM 549 O O . ASP A 1 68 ? 5.684 0.123 -9.513 1.00 96.69 68 ASP A O 1
ATOM 553 N N . GLU A 1 69 ? 7.536 -1.023 -10.036 1.00 96.94 69 GLU A N 1
ATOM 554 C CA . GLU A 1 69 ? 7.559 -1.821 -8.801 1.00 96.94 69 GLU A CA 1
ATOM 555 C C . GLU A 1 69 ? 7.719 -0.939 -7.556 1.00 96.94 69 GLU A C 1
ATOM 557 O O . GLU A 1 69 ? 7.018 -1.138 -6.560 1.00 96.94 69 GLU A O 1
ATOM 562 N N . ARG A 1 70 ? 8.605 0.064 -7.620 1.00 97.75 70 ARG A N 1
ATOM 563 C CA . ARG A 1 70 ? 8.801 1.044 -6.546 1.00 97.75 70 ARG A CA 1
ATOM 564 C C . ARG A 1 70 ? 7.532 1.849 -6.295 1.00 97.75 70 ARG A C 1
ATOM 566 O O . ARG A 1 70 ? 7.122 1.983 -5.149 1.00 97.75 70 ARG A O 1
ATOM 573 N N . PHE A 1 71 ? 6.894 2.339 -7.354 1.00 98.06 71 PHE A N 1
ATOM 574 C CA . PHE A 1 71 ? 5.651 3.093 -7.248 1.00 98.06 71 PHE A CA 1
ATOM 575 C C . PHE A 1 71 ? 4.537 2.273 -6.582 1.00 98.06 71 PHE A C 1
ATOM 577 O O . PHE A 1 71 ? 3.870 2.759 -5.668 1.00 98.06 71 PHE A O 1
ATOM 584 N N . GLU A 1 72 ? 4.343 1.020 -6.998 1.00 97.12 72 GLU A N 1
ATOM 585 C CA . GLU A 1 72 ? 3.334 0.144 -6.397 1.00 97.12 72 GLU A CA 1
ATOM 586 C C . GLU A 1 72 ? 3.619 -0.122 -4.912 1.00 97.12 72 GLU A C 1
ATOM 588 O O . GLU A 1 72 ? 2.690 -0.125 -4.096 1.00 97.12 72 GLU A O 1
ATOM 593 N N . LEU A 1 73 ? 4.891 -0.303 -4.539 1.00 96.69 73 LEU A N 1
ATOM 594 C CA . LEU A 1 73 ? 5.284 -0.479 -3.143 1.00 96.69 73 LEU A CA 1
ATOM 595 C C . LEU A 1 73 ? 5.039 0.791 -2.317 1.00 96.69 73 LEU A C 1
ATOM 597 O O . LEU A 1 73 ? 4.429 0.704 -1.251 1.00 96.69 73 LEU A O 1
ATOM 601 N N . ASP A 1 74 ? 5.417 1.964 -2.829 1.00 98.19 74 ASP A N 1
ATOM 602 C CA . ASP A 1 74 ? 5.180 3.255 -2.171 1.00 98.19 74 ASP A CA 1
ATOM 603 C C . ASP A 1 74 ? 3.681 3.478 -1.912 1.00 98.19 74 ASP A C 1
ATOM 605 O O . ASP A 1 74 ? 3.275 3.883 -0.821 1.00 98.19 74 ASP A O 1
ATOM 609 N N . VAL A 1 75 ? 2.821 3.137 -2.880 1.00 97.50 75 VAL A N 1
ATOM 610 C CA . VAL A 1 75 ? 1.360 3.200 -2.710 1.00 97.50 75 VAL A CA 1
ATOM 611 C C . VAL A 1 75 ? 0.886 2.274 -1.587 1.00 97.50 75 VAL A C 1
ATOM 613 O O . VAL A 1 75 ? -0.016 2.646 -0.826 1.00 97.50 75 VAL A O 1
ATOM 616 N N . VAL A 1 76 ? 1.455 1.071 -1.469 1.00 97.56 76 VAL A N 1
ATOM 617 C CA . VAL A 1 76 ? 1.120 0.121 -0.398 1.00 97.56 76 VAL A CA 1
ATOM 618 C C . VAL A 1 76 ? 1.540 0.662 0.967 1.00 97.56 76 VAL A C 1
ATOM 620 O O . VAL A 1 76 ? 0.700 0.667 1.874 1.00 97.56 76 VAL A O 1
ATOM 623 N N . LEU A 1 77 ? 2.776 1.148 1.095 1.00 97.81 77 LEU A N 1
ATOM 624 C CA . LEU A 1 77 ? 3.324 1.708 2.332 1.00 97.81 77 LEU A CA 1
ATOM 625 C C . LEU A 1 77 ? 2.511 2.918 2.802 1.00 97.81 77 LEU A C 1
ATOM 627 O O . LEU A 1 77 ? 1.970 2.915 3.906 1.00 97.81 77 LEU A O 1
ATOM 631 N N . GLU A 1 78 ? 2.292 3.905 1.933 1.00 97.75 78 GLU A N 1
ATOM 632 C CA . GLU A 1 78 ? 1.531 5.110 2.286 1.00 97.75 78 GLU A CA 1
ATOM 633 C C . GLU A 1 78 ? 0.077 4.790 2.663 1.00 97.75 78 GLU A C 1
ATOM 635 O O . GLU A 1 78 ? -0.481 5.343 3.616 1.00 97.75 78 GLU A O 1
ATOM 640 N N . THR A 1 79 ? -0.549 3.838 1.965 1.00 97.56 79 THR A N 1
ATOM 641 C CA . THR A 1 79 ? -1.914 3.392 2.282 1.00 97.56 79 THR A CA 1
ATOM 642 C C . THR A 1 79 ? -1.977 2.674 3.637 1.00 97.56 79 THR A C 1
ATOM 644 O O . THR A 1 79 ? -2.934 2.866 4.404 1.00 97.56 79 THR A O 1
ATOM 647 N N . ASN A 1 80 ? -0.968 1.860 3.961 1.00 98.12 80 ASN A N 1
ATOM 648 C CA . ASN A 1 80 ? -0.860 1.180 5.249 1.00 98.12 80 ASN A CA 1
ATOM 649 C C . ASN A 1 80 ? -0.658 2.182 6.385 1.00 98.12 80 ASN A C 1
ATOM 651 O O . ASN A 1 80 ? -1.432 2.204 7.345 1.00 98.12 80 ASN A O 1
ATOM 655 N N . LEU A 1 81 ? 0.311 3.077 6.223 1.00 97.88 81 LEU A N 1
ATOM 656 C CA . LEU A 1 81 ? 0.678 4.092 7.194 1.00 97.88 81 LEU A CA 1
ATOM 657 C C . LEU A 1 81 ? -0.469 5.079 7.458 1.00 97.88 81 LEU A C 1
ATOM 659 O O . LEU A 1 81 ? -0.766 5.395 8.615 1.00 97.88 81 LEU A O 1
ATOM 663 N N . ALA A 1 82 ? -1.202 5.500 6.424 1.00 97.38 82 ALA A N 1
ATOM 664 C CA . ALA A 1 82 ? -2.421 6.295 6.587 1.00 97.38 82 ALA A CA 1
ATOM 665 C C . ALA A 1 82 ? -3.481 5.564 7.432 1.00 97.38 82 ALA A C 1
ATOM 667 O O . ALA A 1 82 ? -4.153 6.172 8.269 1.00 97.38 82 ALA A O 1
ATOM 668 N N . THR A 1 83 ? -3.614 4.249 7.252 1.00 97.56 83 THR A N 1
ATOM 669 C CA . THR A 1 83 ? -4.558 3.417 8.012 1.00 97.56 83 THR A CA 1
ATOM 670 C C . THR A 1 83 ? -4.113 3.222 9.460 1.00 97.56 83 THR A C 1
ATOM 672 O O . THR A 1 83 ? -4.943 3.320 10.365 1.00 97.56 83 THR A O 1
ATOM 675 N N . ILE A 1 84 ? -2.812 3.037 9.702 1.00 98.12 84 ILE A N 1
ATOM 676 C CA . ILE A 1 84 ? -2.220 3.005 11.046 1.00 98.12 84 ILE A CA 1
ATOM 677 C C . ILE A 1 84 ? -2.557 4.293 11.798 1.00 98.12 84 ILE A C 1
ATOM 679 O O . ILE A 1 84 ? -3.127 4.222 12.885 1.00 98.12 84 ILE A O 1
ATOM 683 N N . ARG A 1 85 ? -2.295 5.466 11.204 1.00 97.69 85 ARG A N 1
ATOM 684 C CA . ARG A 1 85 ? -2.546 6.770 11.845 1.00 97.69 85 ARG A CA 1
ATOM 685 C C . ARG A 1 85 ? -4.007 6.948 12.268 1.00 97.69 85 ARG A C 1
ATOM 687 O O . ARG A 1 85 ? -4.280 7.409 13.378 1.00 97.69 85 ARG A O 1
ATOM 694 N N . VAL A 1 86 ? -4.954 6.567 11.408 1.00 97.31 86 VAL A N 1
ATOM 695 C CA . VAL A 1 86 ? -6.393 6.659 11.713 1.00 97.31 86 VAL A CA 1
ATOM 696 C C . VAL A 1 86 ? -6.778 5.711 12.849 1.00 97.31 86 VAL A C 1
ATOM 698 O O . VAL A 1 86 ? -7.431 6.126 13.810 1.00 97.31 86 VAL A O 1
ATOM 701 N N . LEU A 1 87 ? -6.337 4.452 12.793 1.00 97.44 87 LEU A N 1
ATOM 702 C CA . LEU A 1 87 ? -6.658 3.476 13.833 1.00 97.44 87 LEU A CA 1
ATOM 703 C C . LEU A 1 87 ? -5.983 3.794 15.175 1.00 97.44 87 LEU A C 1
ATOM 705 O O . LEU A 1 87 ? -6.595 3.568 16.217 1.00 97.44 87 LEU A O 1
ATOM 709 N N . GLU A 1 88 ? -4.784 4.381 15.185 1.00 98.06 88 GLU A N 1
ATOM 710 C CA . GLU A 1 88 ? -4.141 4.898 16.401 1.00 98.06 88 GLU A CA 1
ATOM 711 C C . GLU A 1 88 ? -4.949 6.030 17.039 1.00 98.06 88 GLU A C 1
ATOM 713 O O . GLU A 1 88 ? -5.164 6.041 18.256 1.00 98.06 88 GLU A O 1
ATOM 718 N N . ALA A 1 89 ? -5.441 6.970 16.227 1.00 97.12 89 ALA A N 1
ATOM 719 C CA . ALA A 1 89 ? -6.285 8.057 16.709 1.00 97.12 89 ALA A CA 1
ATOM 720 C C . ALA A 1 89 ? -7.588 7.520 17.327 1.00 97.12 89 ALA A C 1
ATOM 722 O O . ALA A 1 89 ? -8.001 7.964 18.403 1.00 97.12 89 ALA A O 1
ATOM 723 N N . ILE A 1 90 ? -8.200 6.516 16.693 1.00 97.00 90 ILE A N 1
ATOM 724 C CA . ILE A 1 90 ? -9.395 5.840 17.211 1.00 97.00 90 ILE A CA 1
ATOM 725 C C . ILE A 1 90 ? -9.082 5.079 18.496 1.00 97.00 90 ILE A C 1
ATOM 727 O O . ILE A 1 90 ? -9.832 5.201 19.462 1.00 97.00 90 ILE A O 1
ATOM 731 N N . GLN A 1 91 ? -7.971 4.344 18.559 1.00 97.25 91 GLN A N 1
ATOM 732 C CA . GLN A 1 91 ? -7.574 3.614 19.761 1.00 97.25 91 GLN A CA 1
ATOM 733 C C . GLN A 1 91 ? -7.359 4.564 20.946 1.00 97.25 91 GLN A C 1
ATOM 735 O O . GLN A 1 91 ? -7.846 4.305 22.046 1.00 97.25 91 GLN A O 1
ATOM 740 N N . LYS A 1 92 ? -6.706 5.708 20.711 1.00 97.25 92 LYS A N 1
ATOM 741 C CA . LYS A 1 92 ? -6.517 6.762 21.718 1.00 97.25 92 LYS A CA 1
ATOM 742 C C . LYS A 1 92 ? -7.835 7.409 22.152 1.00 97.25 92 LYS A C 1
ATOM 744 O O . LYS A 1 92 ? -7.961 7.847 23.294 1.00 97.25 92 LYS A O 1
ATOM 749 N N . LYS A 1 93 ? -8.820 7.502 21.254 1.00 96.31 93 LYS A N 1
ATOM 750 C CA . LYS A 1 93 ? -10.170 7.971 21.593 1.00 96.31 93 LYS A CA 1
ATOM 751 C C . LYS A 1 93 ? -10.901 6.942 22.456 1.00 96.31 93 LYS A C 1
ATOM 753 O O . LYS A 1 93 ? -11.444 7.310 23.491 1.00 96.31 93 LYS A O 1
ATOM 758 N N . LEU A 1 94 ? -10.859 5.667 22.070 1.00 96.06 94 LEU A N 1
ATOM 759 C CA . LEU A 1 94 ? -11.469 4.556 22.803 1.00 96.06 94 LEU A CA 1
ATOM 760 C C . LEU A 1 94 ? -10.914 4.432 24.224 1.00 96.06 94 LEU A C 1
ATOM 762 O O . LEU A 1 94 ? -11.690 4.265 25.156 1.00 96.06 94 LEU A O 1
ATOM 766 N N . SER A 1 95 ? -9.602 4.605 24.415 1.00 95.31 95 SER A N 1
ATOM 767 C CA . SER A 1 95 ? -8.973 4.510 25.741 1.00 95.31 95 SER A CA 1
ATOM 768 C C . SER A 1 95 ? -9.421 5.594 26.729 1.00 95.31 95 SER A C 1
ATOM 770 O O . SER A 1 95 ? -9.124 5.495 27.915 1.00 95.31 95 SER A O 1
ATOM 772 N N . ARG A 1 96 ? -10.084 6.655 26.251 1.00 96.06 96 ARG A N 1
ATOM 773 C CA . ARG A 1 96 ? -10.643 7.738 27.078 1.00 96.06 96 ARG A CA 1
ATOM 774 C C . ARG A 1 96 ? -12.130 7.549 27.380 1.00 96.06 96 ARG A C 1
ATOM 776 O O . ARG A 1 96 ? -12.676 8.307 28.174 1.00 96.06 96 ARG A O 1
ATOM 783 N N . LEU A 1 97 ? -12.784 6.595 26.722 1.00 95.25 97 LEU A N 1
ATOM 784 C CA . LEU A 1 97 ? -14.199 6.296 26.908 1.00 95.25 97 LEU A CA 1
ATOM 785 C C . LEU A 1 97 ? -14.392 5.280 28.036 1.00 95.25 97 LEU A C 1
ATOM 787 O O . LEU A 1 97 ? -13.552 4.401 28.243 1.00 95.25 97 LEU A O 1
ATOM 791 N N . SER A 1 98 ? -15.530 5.375 28.723 1.00 96.38 98 SER A N 1
ATOM 792 C CA . SER A 1 98 ? -15.974 4.354 29.674 1.00 96.38 98 SER A CA 1
ATOM 793 C C . SER A 1 98 ? -16.260 3.026 28.958 1.00 96.38 98 SER A C 1
ATOM 795 O O . SER A 1 98 ? -16.465 2.999 27.743 1.00 96.38 98 SER A O 1
ATOM 797 N N . ALA A 1 99 ? -16.311 1.912 29.692 1.00 93.94 99 ALA A N 1
ATOM 798 C CA . ALA A 1 99 ? -16.628 0.609 29.098 1.00 93.94 99 ALA A CA 1
ATOM 799 C C . ALA A 1 99 ? -18.013 0.592 28.415 1.00 93.94 99 ALA A C 1
ATOM 801 O O . ALA A 1 99 ? -18.176 -0.010 27.353 1.00 93.94 99 ALA A O 1
ATOM 802 N N . GLU A 1 100 ? -18.994 1.300 28.982 1.00 95.12 100 GLU A N 1
ATOM 803 C CA . GLU A 1 100 ? -20.335 1.427 28.404 1.00 95.12 100 GLU A CA 1
ATOM 804 C C . GLU A 1 100 ? -20.328 2.224 27.095 1.00 95.12 100 GLU A C 1
ATOM 806 O O . GLU A 1 100 ? -20.981 1.837 26.123 1.00 95.12 100 GLU A O 1
ATOM 811 N N . ASP A 1 101 ? -19.558 3.313 27.041 1.00 95.25 101 ASP A N 1
ATOM 812 C CA . ASP A 1 101 ? -19.437 4.134 25.836 1.00 95.25 101 ASP A CA 1
ATOM 813 C C . ASP A 1 101 ? -18.644 3.413 24.746 1.00 95.25 101 ASP A C 1
ATOM 815 O O . ASP A 1 101 ? -19.008 3.476 23.571 1.00 95.25 101 ASP A O 1
ATOM 819 N N . GLN A 1 102 ? -17.601 2.666 25.119 1.00 94.19 102 GLN A N 1
ATOM 820 C CA . GLN A 1 102 ? -16.866 1.804 24.192 1.00 94.19 102 GLN A CA 1
ATOM 821 C C . GLN A 1 102 ? -17.782 0.747 23.563 1.00 94.19 102 GLN A C 1
ATOM 823 O O . GLN A 1 102 ? -17.694 0.504 22.359 1.00 94.19 102 GLN A O 1
ATOM 828 N N . ALA A 1 103 ? -18.698 0.159 24.341 1.00 93.56 103 ALA A N 1
ATOM 829 C CA . ALA A 1 103 ? -19.660 -0.824 23.842 1.00 93.56 103 ALA A CA 1
ATOM 830 C C . ALA A 1 103 ? -20.677 -0.226 22.852 1.00 93.56 103 ALA A C 1
ATOM 832 O O . ALA A 1 103 ? -21.171 -0.937 21.970 1.00 93.56 103 ALA A O 1
ATOM 833 N N . LYS A 1 104 ? -20.968 1.078 22.955 1.00 95.31 104 LYS A N 1
ATOM 834 C CA . LYS A 1 104 ? -21.867 1.825 22.054 1.00 95.31 104 LYS A CA 1
ATOM 835 C C . LYS A 1 104 ? -21.143 2.477 20.872 1.00 95.31 104 LYS A C 1
ATOM 837 O O . LYS A 1 104 ? -21.789 2.836 19.892 1.00 95.31 104 LYS A O 1
ATOM 842 N N . PHE A 1 105 ? -19.821 2.626 20.940 1.00 95.69 105 PHE A N 1
ATOM 843 C CA . PHE A 1 105 ? -19.027 3.275 19.901 1.00 95.69 105 PHE A CA 1
ATOM 844 C C . PHE A 1 105 ? -19.049 2.468 18.594 1.00 95.69 105 PHE A C 1
ATOM 846 O O . PHE A 1 105 ? -18.809 1.259 18.589 1.00 95.69 105 PHE A O 1
ATOM 853 N N . ARG A 1 106 ? -19.336 3.131 17.472 1.00 96.38 106 ARG A N 1
ATOM 854 C CA . ARG A 1 106 ? -19.389 2.529 16.131 1.00 96.38 106 ARG A CA 1
ATOM 855 C C . ARG A 1 106 ? -18.598 3.381 15.149 1.00 96.38 106 ARG A C 1
ATOM 857 O O . ARG A 1 106 ? -18.552 4.601 15.296 1.00 96.38 106 ARG A O 1
ATOM 864 N N . LEU A 1 107 ? -17.997 2.731 14.156 1.00 95.69 107 LEU A N 1
ATOM 865 C CA . LEU A 1 107 ? -17.369 3.408 13.021 1.00 95.69 107 LEU A CA 1
ATOM 866 C C . LEU A 1 107 ? -18.283 3.352 11.795 1.00 95.69 107 LEU A C 1
ATOM 868 O O . LEU A 1 107 ? -19.074 2.423 11.626 1.00 95.69 107 LEU A O 1
ATOM 872 N N . ASP A 1 108 ? -18.148 4.354 10.938 1.00 93.81 108 ASP A N 1
ATOM 873 C CA . ASP A 1 108 ? -18.814 4.458 9.646 1.00 93.81 108 ASP A CA 1
ATOM 874 C C . ASP A 1 108 ? -17.980 3.793 8.529 1.00 93.81 108 ASP A C 1
ATOM 876 O O . ASP A 1 108 ? -17.023 3.050 8.767 1.00 93.81 108 ASP A O 1
ATOM 880 N N . ASN A 1 109 ? -18.353 4.031 7.270 1.00 92.62 109 ASN A N 1
ATOM 881 C CA . ASN A 1 109 ? -17.647 3.477 6.114 1.00 92.62 109 ASN A CA 1
ATOM 882 C C . ASN A 1 109 ? -16.242 4.048 5.909 1.00 92.62 109 ASN A C 1
ATOM 884 O O . ASN A 1 109 ? -15.419 3.381 5.283 1.00 92.62 109 ASN A O 1
ATOM 888 N N . THR A 1 110 ? -15.964 5.235 6.448 1.00 93.38 110 THR A N 1
ATOM 889 C CA . THR A 1 110 ? -14.640 5.857 6.376 1.00 93.38 110 THR A CA 1
ATOM 890 C C . THR A 1 110 ? -13.684 5.297 7.425 1.00 93.38 110 THR A C 1
ATOM 892 O O . THR A 1 110 ? -12.503 5.634 7.410 1.00 93.38 110 THR A O 1
ATOM 895 N N . LEU A 1 111 ? -14.166 4.431 8.330 1.00 92.06 111 LEU A N 1
ATOM 896 C CA . LEU A 1 111 ? -13.390 3.857 9.430 1.00 92.06 111 LEU A CA 1
ATOM 897 C C . LEU A 1 111 ? -12.687 4.939 10.267 1.00 92.06 111 LEU A C 1
ATOM 899 O O . LEU A 1 111 ? -11.606 4.698 10.794 1.00 92.06 111 LEU A O 1
ATOM 903 N N . GLY A 1 112 ? -13.307 6.121 10.378 1.00 88.56 112 GLY A N 1
ATOM 904 C CA . GLY A 1 112 ? -12.794 7.293 11.093 1.00 88.56 112 GLY A CA 1
ATOM 905 C C . GLY A 1 112 ? -11.761 8.142 10.342 1.00 88.56 112 GLY A C 1
ATOM 906 O O . GLY A 1 112 ? -11.173 9.037 10.949 1.00 88.56 112 GLY A O 1
ATOM 907 N N . GLY A 1 113 ? -11.537 7.876 9.053 1.00 91.19 113 GLY A N 1
ATOM 908 C CA . GLY A 1 113 ? -10.776 8.734 8.146 1.00 91.19 113 GLY A CA 1
ATOM 909 C C . GLY A 1 113 ? -11.667 9.693 7.347 1.00 91.19 113 GLY A C 1
ATOM 910 O O . GLY A 1 113 ? -12.784 10.016 7.736 1.00 91.19 113 GLY A O 1
ATOM 911 N N . THR A 1 114 ? -11.168 10.146 6.196 1.00 90.00 114 THR A N 1
ATOM 912 C CA . THR A 1 114 ? -11.918 10.982 5.233 1.00 90.00 114 THR A CA 1
ATOM 913 C C . THR A 1 114 ? -12.269 10.242 3.940 1.00 90.00 114 THR A C 1
ATOM 915 O O . THR A 1 114 ? -12.981 10.781 3.097 1.00 90.00 114 THR A O 1
ATOM 918 N N . SER A 1 115 ? -11.776 9.011 3.765 1.00 88.88 115 SER A N 1
ATOM 919 C CA . SER A 1 115 ? -11.959 8.204 2.556 1.00 88.88 115 SER A CA 1
ATOM 920 C C . SER A 1 115 ? -12.423 6.795 2.899 1.00 88.88 115 SER A C 1
ATOM 922 O O . SER A 1 115 ? -11.832 6.118 3.737 1.00 88.88 115 SER A O 1
ATOM 924 N N . GLU A 1 116 ? -13.441 6.316 2.187 1.00 88.06 116 GLU A N 1
ATOM 925 C CA . GLU A 1 116 ? -13.923 4.934 2.305 1.00 88.06 116 GLU A CA 1
ATOM 926 C C . GLU A 1 116 ? -12.984 3.905 1.647 1.00 88.06 116 GLU A C 1
ATOM 928 O O . GLU A 1 116 ? -13.107 2.700 1.886 1.00 88.06 116 GLU A O 1
ATOM 933 N N . VAL A 1 117 ? -12.059 4.357 0.791 1.00 95.19 117 VAL A N 1
ATOM 934 C CA . VAL A 1 117 ? -11.283 3.475 -0.096 1.00 95.19 117 VAL A CA 1
ATOM 935 C C . VAL A 1 117 ? -9.908 3.149 0.472 1.00 95.19 117 VAL A C 1
ATOM 937 O O . VAL A 1 117 ? -9.504 1.990 0.429 1.00 95.19 117 VAL A O 1
ATOM 940 N N . ILE A 1 118 ? -9.195 4.142 1.009 1.00 95.94 118 ILE A N 1
ATOM 941 C CA . ILE A 1 118 ? -7.788 3.999 1.427 1.00 95.94 118 ILE A CA 1
ATOM 942 C C . ILE A 1 118 ? -7.653 2.873 2.461 1.00 95.94 118 ILE A C 1
ATOM 944 O O . ILE A 1 118 ? -6.968 1.877 2.234 1.00 95.94 118 ILE A O 1
ATOM 948 N N . HIS A 1 119 ? -8.404 2.974 3.556 1.00 96.12 119 HIS A N 1
ATOM 949 C CA . HIS A 1 119 ? -8.336 2.013 4.657 1.00 96.12 119 HIS A CA 1
ATOM 950 C C . HIS A 1 119 ? -8.866 0.635 4.266 1.00 96.12 119 HIS A C 1
ATOM 952 O O . HIS A 1 119 ? -8.317 -0.391 4.663 1.00 96.12 119 HIS A O 1
ATOM 958 N N . ARG A 1 120 ? -9.897 0.592 3.415 1.00 96.38 120 ARG A N 1
ATOM 959 C CA . ARG A 1 120 ? -10.411 -0.663 2.864 1.00 96.38 120 ARG A CA 1
ATOM 960 C C . ARG A 1 120 ? -9.351 -1.374 2.021 1.00 96.38 120 ARG A C 1
ATOM 962 O O . ARG A 1 120 ? -9.190 -2.579 2.187 1.00 96.38 120 ARG A O 1
ATOM 969 N N . LYS A 1 121 ? -8.610 -0.655 1.169 1.00 96.75 121 LYS A N 1
ATOM 970 C CA . LYS A 1 121 ? -7.527 -1.230 0.354 1.00 96.75 121 LYS A CA 1
ATOM 971 C C . LYS A 1 121 ? -6.382 -1.770 1.213 1.00 96.75 121 LYS A C 1
ATOM 973 O O . LYS A 1 121 ? -5.912 -2.873 0.939 1.00 96.75 121 LYS A O 1
ATOM 978 N N . ALA A 1 122 ? -5.976 -1.049 2.264 1.00 97.12 122 ALA A N 1
ATOM 979 C CA . ALA A 1 122 ? -4.971 -1.540 3.215 1.00 97.12 122 ALA A CA 1
ATOM 980 C C . ALA A 1 122 ? -5.405 -2.878 3.839 1.00 97.12 122 ALA A C 1
ATOM 982 O O . ALA A 1 122 ? -4.673 -3.867 3.809 1.00 97.12 122 ALA A O 1
ATOM 983 N N . LEU A 1 123 ? -6.644 -2.936 4.338 1.00 97.31 123 LEU A N 1
ATOM 984 C CA . LEU A 1 123 ? -7.194 -4.134 4.975 1.00 97.31 123 LEU A CA 1
ATOM 985 C C . LEU A 1 123 ? -7.378 -5.290 3.985 1.00 97.31 123 LEU A C 1
ATOM 987 O O . LEU A 1 123 ? -7.065 -6.429 4.321 1.00 97.31 123 LEU A O 1
ATOM 991 N N . GLN A 1 124 ? -7.825 -5.014 2.758 1.00 97.44 124 GLN A N 1
ATOM 992 C CA . GLN A 1 124 ? -7.932 -6.012 1.688 1.00 97.44 124 GLN A CA 1
ATOM 993 C C . GLN A 1 124 ? -6.582 -6.622 1.324 1.00 97.44 124 GLN A C 1
ATOM 995 O O . GLN A 1 124 ? -6.504 -7.829 1.117 1.00 97.44 124 GLN A O 1
ATOM 1000 N N . ARG A 1 125 ? -5.508 -5.829 1.304 1.00 96.88 125 ARG A N 1
ATOM 1001 C CA . ARG A 1 125 ? -4.166 -6.344 1.013 1.00 96.88 125 ARG A CA 1
ATOM 1002 C C . ARG A 1 125 ? -3.652 -7.305 2.088 1.00 96.88 125 ARG A C 1
ATOM 1004 O O . ARG A 1 125 ? -2.959 -8.260 1.760 1.00 96.88 125 ARG A O 1
ATOM 1011 N N . ILE A 1 126 ? -4.004 -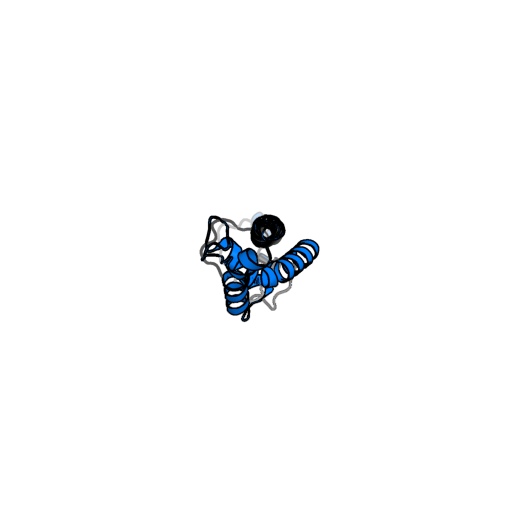7.084 3.354 1.00 96.69 126 ILE A N 1
ATOM 1012 C CA . ILE A 1 126 ? -3.509 -7.900 4.477 1.00 96.69 126 ILE A CA 1
ATOM 1013 C C . ILE A 1 126 ? -4.392 -9.119 4.746 1.00 96.69 126 ILE A C 1
ATOM 1015 O O . ILE A 1 126 ? -3.879 -10.184 5.089 1.00 96.69 126 ILE A O 1
ATOM 1019 N N . TYR A 1 127 ? -5.709 -8.956 4.638 1.00 97.12 127 TYR A N 1
ATOM 1020 C CA . TYR A 1 127 ? -6.687 -9.969 5.037 1.00 97.12 127 TYR A CA 1
ATOM 1021 C C . TYR A 1 127 ? -7.378 -10.663 3.863 1.00 97.12 127 TYR A C 1
ATOM 1023 O O . TYR A 1 127 ? -8.124 -11.606 4.106 1.00 97.12 127 TYR A O 1
ATOM 1031 N N . ALA A 1 128 ? -7.137 -10.220 2.625 1.00 96.56 128 ALA A N 1
ATOM 1032 C CA . ALA A 1 128 ? -7.671 -10.810 1.401 1.00 96.56 128 ALA A CA 1
ATOM 1033 C C . ALA A 1 128 ? -9.191 -11.066 1.477 1.00 96.56 128 ALA A C 1
ATOM 1035 O O . ALA A 1 128 ? -9.976 -10.133 1.661 1.00 96.56 128 ALA A O 1
ATOM 1036 N N . ASP A 1 129 ? -9.602 -12.326 1.360 1.00 96.44 129 ASP A N 1
ATOM 1037 C CA . ASP A 1 129 ? -10.982 -12.807 1.428 1.00 96.44 129 ASP A CA 1
ATOM 1038 C C . ASP A 1 129 ? -11.685 -12.440 2.744 1.00 96.44 129 ASP A C 1
ATOM 1040 O O . ASP A 1 129 ? -12.867 -12.100 2.745 1.00 96.44 129 ASP A O 1
ATOM 1044 N N . LYS A 1 130 ? -10.947 -12.403 3.858 1.00 97.00 130 LYS A N 1
ATOM 1045 C CA . LYS A 1 130 ? -11.484 -12.075 5.190 1.00 97.00 130 LYS A CA 1
ATOM 1046 C C . LYS A 1 130 ? -11.620 -10.579 5.449 1.00 97.00 130 LYS A C 1
ATOM 1048 O O . LYS A 1 130 ? -12.116 -10.178 6.501 1.00 97.00 130 LYS A O 1
ATOM 1053 N N . ALA A 1 131 ? -11.185 -9.721 4.528 1.00 97.06 131 ALA A N 1
ATOM 1054 C CA . ALA A 1 131 ? -11.179 -8.278 4.755 1.00 97.06 131 ALA A CA 1
ATOM 1055 C C . ALA A 1 131 ? -12.580 -7.703 5.011 1.00 97.06 131 ALA A C 1
ATOM 1057 O O . ALA A 1 131 ? -12.714 -6.770 5.800 1.00 97.06 131 ALA A O 1
ATOM 1058 N N . ALA A 1 132 ? -13.621 -8.263 4.388 1.00 96.56 132 ALA A N 1
ATOM 1059 C CA . ALA A 1 132 ? -15.001 -7.841 4.623 1.00 96.56 132 ALA A CA 1
ATOM 1060 C C . ALA A 1 132 ? -15.424 -8.051 6.088 1.00 96.56 132 ALA A C 1
ATOM 1062 O O . ALA A 1 132 ? -15.945 -7.120 6.705 1.00 96.56 132 ALA A O 1
ATOM 1063 N N . ASP A 1 133 ? -15.112 -9.216 6.658 1.00 97.38 133 ASP A N 1
ATOM 1064 C CA . ASP A 1 133 ? -15.419 -9.552 8.052 1.00 97.38 133 ASP A CA 1
ATOM 1065 C C . ASP A 1 133 ? -14.626 -8.679 9.030 1.00 97.38 133 ASP A C 1
ATOM 1067 O O . ASP A 1 133 ? -15.159 -8.205 10.032 1.00 97.38 133 ASP A O 1
ATOM 1071 N N . ILE A 1 134 ? -13.354 -8.404 8.718 1.00 97.94 134 ILE A N 1
ATOM 1072 C CA . ILE A 1 134 ? -12.514 -7.510 9.526 1.00 97.94 134 ILE A CA 1
ATOM 1073 C C . ILE A 1 134 ? -13.068 -6.082 9.520 1.00 97.94 134 ILE A C 1
ATOM 1075 O O . ILE A 1 134 ? -13.144 -5.448 10.572 1.00 97.94 134 ILE A O 1
ATOM 1079 N N . ILE A 1 135 ? -13.491 -5.575 8.359 1.00 97.38 135 ILE A N 1
ATOM 1080 C CA . ILE A 1 135 ? -14.102 -4.245 8.235 1.00 97.38 135 ILE A CA 1
ATOM 1081 C C . ILE A 1 135 ? -15.420 -4.181 9.010 1.00 97.38 135 ILE A C 1
ATOM 1083 O O . ILE A 1 135 ? -15.675 -3.194 9.700 1.00 97.38 135 ILE A O 1
ATOM 1087 N N . ASP A 1 136 ? -16.254 -5.215 8.928 1.00 97.56 136 ASP A N 1
ATOM 1088 C CA . ASP A 1 136 ? -17.501 -5.286 9.690 1.00 97.56 136 ASP A CA 1
ATOM 1089 C C . ASP A 1 136 ? -17.238 -5.327 11.206 1.00 97.56 136 ASP A C 1
ATOM 1091 O O . ASP A 1 136 ? -17.860 -4.587 11.972 1.00 97.56 136 ASP A O 1
ATOM 1095 N N . GLY A 1 137 ? -16.234 -6.095 11.638 1.00 97.31 137 GLY A N 1
ATOM 1096 C CA . GLY A 1 137 ? -15.767 -6.132 13.023 1.00 97.31 137 GLY A CA 1
ATOM 1097 C C . GLY A 1 137 ? -15.269 -4.773 13.522 1.00 97.31 137 GLY A C 1
ATOM 1098 O O . GLY A 1 137 ? -15.641 -4.351 14.619 1.00 97.31 137 GLY A O 1
ATOM 1099 N N . LEU A 1 138 ? -14.496 -4.051 12.703 1.00 97.50 138 LEU A N 1
ATOM 1100 C CA . LEU A 1 138 ? -14.044 -2.688 13.000 1.00 97.50 138 LEU A CA 1
ATOM 1101 C C . LEU A 1 138 ? -15.210 -1.711 13.153 1.00 97.50 138 LEU A C 1
ATOM 1103 O O . LEU A 1 138 ? -15.128 -0.825 13.994 1.00 97.50 138 LEU A O 1
ATOM 1107 N N . LYS A 1 139 ? -16.293 -1.867 12.386 1.00 97.19 139 LYS A N 1
ATOM 1108 C CA . LYS A 1 139 ? -17.483 -1.008 12.491 1.00 97.19 139 LYS A CA 1
ATOM 1109 C C . LYS A 1 139 ? -18.332 -1.322 13.713 1.00 97.19 139 LYS A C 1
ATOM 1111 O O . LYS A 1 139 ? -18.750 -0.403 14.419 1.00 97.19 139 LYS A O 1
ATOM 1116 N N . LYS A 1 140 ? -18.594 -2.610 13.956 1.00 97.00 140 LYS A N 1
ATOM 1117 C CA . LYS A 1 140 ? -19.512 -3.079 15.001 1.00 97.00 140 LYS A CA 1
ATOM 1118 C C . LYS A 1 140 ? -18.888 -3.053 16.387 1.00 97.00 140 LYS A C 1
ATOM 1120 O O . LYS A 1 140 ? -19.530 -2.567 17.308 1.00 97.00 140 LYS A O 1
ATOM 1125 N N . ASN A 1 141 ? -17.652 -3.527 16.532 1.00 96.00 141 ASN A N 1
ATOM 1126 C CA . ASN A 1 141 ? -16.978 -3.647 17.827 1.00 96.00 141 ASN A CA 1
ATOM 1127 C C . ASN A 1 141 ? -15.564 -3.033 17.786 1.00 96.00 141 ASN A C 1
ATOM 1129 O O . ASN A 1 141 ? -14.571 -3.756 17.942 1.00 96.00 141 ASN A O 1
ATOM 1133 N N . PRO A 1 142 ? -15.441 -1.699 17.622 1.00 96.94 142 PRO A N 1
ATOM 1134 C CA . PRO A 1 142 ? -14.145 -1.043 17.442 1.00 96.94 142 PRO A CA 1
ATOM 1135 C C . PRO A 1 142 ? -13.196 -1.263 18.629 1.00 96.94 142 PRO A C 1
ATOM 1137 O O . PRO A 1 142 ? -12.007 -1.485 18.428 1.00 96.94 142 PRO A O 1
ATOM 1140 N N . ALA A 1 143 ? -13.718 -1.278 19.862 1.00 96.75 143 ALA A N 1
ATOM 1141 C CA . ALA A 1 143 ? -12.929 -1.496 21.080 1.00 96.75 143 ALA A CA 1
ATOM 1142 C C . ALA A 1 143 ? -12.142 -2.820 21.076 1.00 96.75 143 ALA A C 1
ATOM 1144 O O . ALA A 1 143 ? -11.034 -2.880 21.604 1.00 96.75 143 ALA A O 1
ATOM 1145 N N . VAL A 1 144 ? -12.691 -3.861 20.443 1.00 96.44 144 VAL A N 1
ATOM 1146 C CA . VAL A 1 144 ? -12.062 -5.186 20.340 1.00 96.44 144 VAL A CA 1
ATOM 1147 C C . VAL A 1 144 ? -11.232 -5.302 19.063 1.00 96.44 144 VAL A C 1
ATOM 1149 O O . VAL A 1 144 ?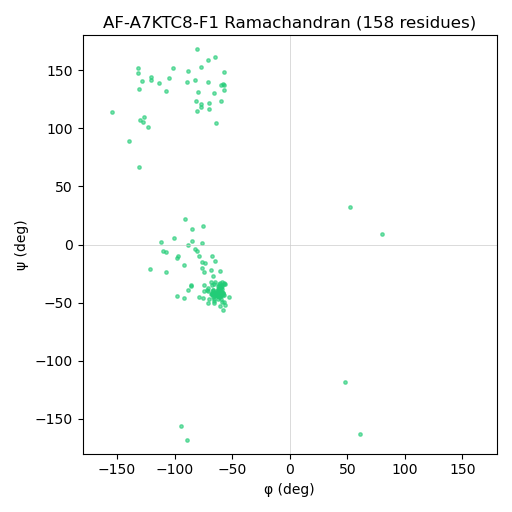 -10.100 -5.778 19.097 1.00 96.44 144 VAL A O 1
ATOM 1152 N N . ALA A 1 145 ? -11.780 -4.865 17.928 1.00 97.62 145 ALA A N 1
ATOM 1153 C CA . ALA A 1 145 ? -11.156 -5.064 16.625 1.00 97.62 145 ALA A CA 1
ATOM 1154 C C . ALA A 1 145 ? -9.945 -4.145 16.388 1.00 97.62 145 ALA A C 1
ATOM 1156 O O . ALA A 1 145 ? -8.932 -4.602 15.856 1.00 97.62 145 ALA A O 1
ATOM 1157 N N . VAL A 1 146 ? -10.012 -2.871 16.801 1.00 98.06 146 VAL A N 1
ATOM 1158 C CA . VAL A 1 146 ? -8.970 -1.870 16.504 1.00 98.06 146 VAL A CA 1
ATOM 1159 C C . VAL A 1 146 ? -7.594 -2.283 17.042 1.00 98.06 146 VAL A C 1
ATOM 1161 O O . VAL A 1 146 ? -6.658 -2.285 16.244 1.00 98.06 146 VAL A O 1
ATOM 1164 N N . PRO A 1 147 ? -7.418 -2.698 18.315 1.00 97.75 147 PRO A N 1
ATOM 1165 C CA . PRO A 1 147 ? -6.102 -3.098 18.823 1.00 97.75 147 PRO A CA 1
ATOM 1166 C C . PRO A 1 147 ? -5.483 -4.280 18.062 1.00 97.75 147 PRO A C 1
ATOM 1168 O O . PRO A 1 147 ? -4.274 -4.311 17.838 1.00 97.75 147 PRO A O 1
ATOM 1171 N N . ILE A 1 148 ? -6.310 -5.244 17.646 1.00 98.00 148 ILE A N 1
ATOM 1172 C CA . ILE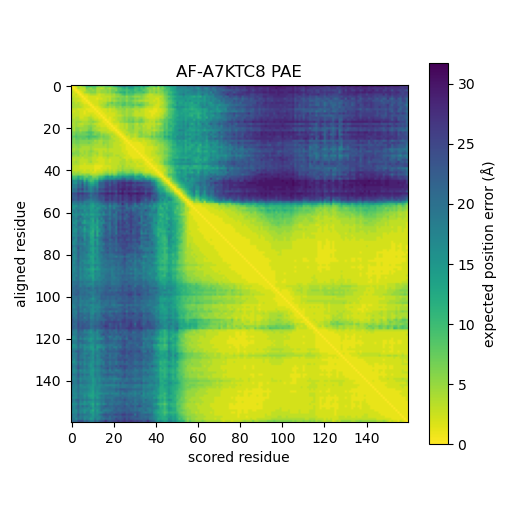 A 1 148 ? -5.869 -6.457 16.944 1.00 98.00 148 ILE A CA 1
ATOM 1173 C C . ILE A 1 148 ? -5.416 -6.106 15.525 1.00 98.00 148 ILE A C 1
ATOM 1175 O O . ILE A 1 148 ? -4.315 -6.471 15.107 1.00 98.00 148 ILE A O 1
ATOM 1179 N N . VAL A 1 149 ? -6.259 -5.372 14.796 1.00 98.06 149 VAL A N 1
ATOM 1180 C CA . VAL A 1 149 ? -5.987 -4.972 13.414 1.00 98.06 149 VAL A CA 1
ATOM 1181 C C . VAL A 1 149 ? -4.807 -4.008 13.351 1.00 98.06 149 VAL A C 1
ATOM 1183 O O . VAL A 1 149 ? -3.912 -4.194 12.532 1.00 98.06 149 VAL A O 1
ATOM 1186 N N . LEU A 1 150 ? -4.741 -3.032 14.258 1.00 98.19 150 LEU A N 1
ATOM 1187 C CA . LEU A 1 150 ? -3.630 -2.086 14.331 1.00 98.19 150 LEU A CA 1
ATOM 1188 C C . LEU A 1 150 ? -2.299 -2.787 14.615 1.00 98.19 150 LE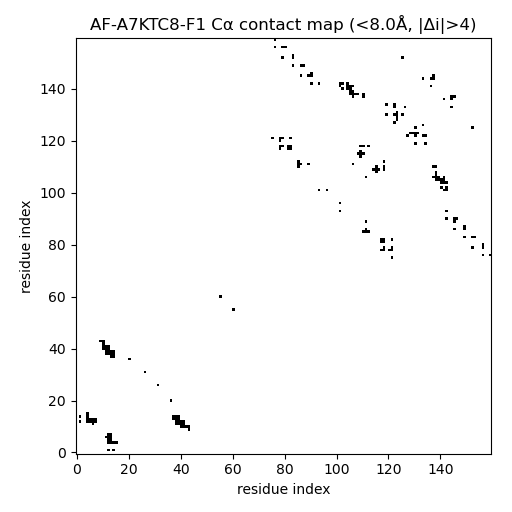U A C 1
ATOM 1190 O O . LEU A 1 150 ? -1.304 -2.491 13.957 1.00 98.19 150 LEU A O 1
ATOM 1194 N N . LYS A 1 151 ? -2.272 -3.757 15.539 1.00 98.31 151 LYS A N 1
ATOM 1195 C CA . LYS A 1 151 ? -1.069 -4.567 15.780 1.00 98.31 151 LYS A CA 1
ATOM 1196 C C . LYS A 1 151 ? -0.625 -5.284 14.503 1.00 98.31 151 LYS A C 1
ATOM 1198 O O . LYS A 1 151 ? 0.566 -5.330 14.214 1.00 98.31 151 LYS A O 1
ATOM 1203 N N . ARG A 1 152 ? -1.565 -5.828 13.723 1.00 98.25 152 ARG A N 1
ATOM 1204 C CA . ARG A 1 152 ? -1.256 -6.508 12.459 1.00 98.25 152 ARG A CA 1
ATOM 1205 C C . ARG A 1 152 ? -0.742 -5.557 11.380 1.00 98.25 152 ARG A C 1
ATOM 1207 O O . ARG A 1 152 ? 0.220 -5.918 10.713 1.00 98.25 152 ARG A O 1
ATOM 1214 N N . LEU A 1 153 ? -1.342 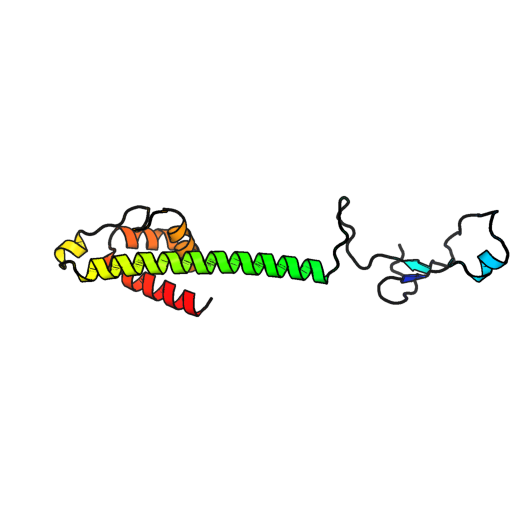-4.376 11.240 1.00 98.12 153 LEU A N 1
ATOM 1215 C CA . LEU A 1 153 ? -0.892 -3.338 10.306 1.00 98.12 153 LEU A CA 1
ATOM 1216 C C . LEU A 1 153 ? 0.541 -2.889 10.617 1.00 98.12 153 LEU A C 1
ATOM 1218 O O . LEU A 1 153 ? 1.348 -2.800 9.702 1.00 98.12 153 LEU A O 1
ATOM 1222 N N . LYS A 1 154 ? 0.881 -2.690 11.898 1.00 98.25 154 LYS A N 1
ATOM 1223 C CA . LYS A 1 154 ? 2.246 -2.332 12.325 1.00 98.25 154 LYS A CA 1
ATOM 1224 C C . LYS A 1 154 ? 3.267 -3.434 12.055 1.00 98.25 154 LYS A C 1
ATOM 1226 O O . LYS A 1 154 ? 4.343 -3.146 11.561 1.00 98.25 154 LYS A O 1
ATOM 1231 N N . MET A 1 155 ? 2.914 -4.695 12.316 1.00 98.12 155 MET A N 1
ATOM 1232 C CA . MET A 1 155 ? 3.785 -5.820 11.948 1.00 98.12 155 MET A CA 1
ATOM 1233 C C . MET A 1 155 ? 4.018 -5.893 10.434 1.00 98.12 155 MET A C 1
ATOM 1235 O O . MET A 1 155 ? 5.086 -6.311 10.014 1.00 98.12 155 MET A O 1
ATOM 1239 N N . LYS A 1 156 ? 3.021 -5.520 9.618 1.00 97.50 156 LYS A N 1
ATOM 1240 C CA . LYS A 1 156 ? 3.182 -5.448 8.162 1.00 97.50 156 LYS A CA 1
ATOM 1241 C C . LYS A 1 156 ? 3.992 -4.237 7.709 1.00 97.50 156 LYS A C 1
ATOM 1243 O O . LYS A 1 156 ? 4.757 -4.386 6.774 1.00 97.50 156 LYS A O 1
ATOM 1248 N N . GLU A 1 157 ? 3.874 -3.104 8.392 1.00 97.00 157 GLU A N 1
ATOM 1249 C CA . GLU A 1 157 ? 4.709 -1.920 8.144 1.00 97.00 157 GLU A CA 1
ATOM 1250 C C . GLU A 1 157 ? 6.196 -2.194 8.387 1.00 97.00 157 GLU A C 1
ATOM 1252 O O . GLU A 1 157 ? 7.030 -1.685 7.665 1.00 97.00 157 GLU A O 1
ATOM 1257 N N . GLU A 1 158 ? 6.537 -3.000 9.396 1.00 96.75 158 GLU A N 1
ATOM 1258 C CA . GLU A 1 158 ? 7.933 -3.392 9.646 1.00 96.75 158 GLU A CA 1
ATOM 1259 C C . GLU A 1 158 ? 8.443 -4.467 8.668 1.00 96.75 158 GLU A C 1
ATOM 1261 O O . GLU A 1 158 ? 9.650 -4.663 8.548 1.00 96.75 158 GLU A O 1
ATOM 1266 N N . GLU A 1 159 ? 7.538 -5.207 8.020 1.00 96.25 159 GLU A N 1
ATOM 1267 C CA . GLU A 1 159 ? 7.872 -6.264 7.054 1.00 96.25 159 GLU A CA 1
ATOM 1268 C C . GLU A 1 159 ? 8.090 -5.717 5.637 1.00 96.25 159 GLU A C 1
ATOM 1270 O O . GLU A 1 159 ? 8.895 -6.281 4.894 1.00 96.25 159 GLU A O 1
ATOM 1275 N N . TRP A 1 160 ? 7.328 -4.689 5.257 1.00 93.62 160 TRP A N 1
ATOM 1276 C CA . TRP A 1 160 ? 7.358 -4.054 3.937 1.00 93.62 160 TRP A CA 1
ATOM 1277 C C . TRP A 1 160 ? 8.457 -2.999 3.836 1.00 93.62 160 TRP A C 1
ATOM 1279 O O . TRP A 1 160 ? 9.089 -2.959 2.757 1.00 93.62 160 TRP A O 1
#

Radius of gyration: 31.91 Å; Cα contacts (8 Å, |Δi|>4): 116; chains: 1; bounding box: 59×33×91 Å

InterPro domains:
  IPR013194 Histone deacetylase interacting domain [PF08295] (6-100)
  IPR013194 Histone deacetylase interacting domain [SM00761] (4-104)
  IPR039774 Transcriptional regulatory protein Sin3-like [PTHR12346] (1-160)

Mean predicted aligned error: 11.71 Å

Foldseek 3Di:
DQPPFDDDPQFKGFDDPPDDDDDDPPDDPVNVVPDDPTMDTDDNDDPPDPDDPDDDDPVRVVVVVVVVVVVVVVLLLVLLVVLLVQLVVVQVVLVPDDPVVLQVDFADCCLRHPDNPSNLVNLCVQPPPCSVVLSVCCGNRVNPSSVVVSVSSVVVSVVD

pLDDT: mean 89.52, std 12.17, range [48.72, 98.31]